Protein AF-A0A088E4C3-F1 (afdb_monomer_lite)

Secondary structure (DSSP, 8-state):
-HHHHHHHHHHHHHHHHHHHHHHHHHHHHHTTT-SSSPPPHHHHHHHHHHHHHHHHHHHHHHHHS-S-TTTS-TTHHHHHHHHHTT-

Organism: NCBI:txid43687

Sequence (87 aa):
MSERLERMDKAFKVFFIVAFILELVVAALVTGNTATKPLTAQQVAAVGIIPVIMLVVATVVYEQFPYSVLGKPKEEAKKERREEAKA

Foldseek 3Di:
DVVVLVVVVVVVVVVLVVLVVVLVVVLCVLCVPPPPDDDDPVSVVVSVVSVVVSVVVVVVVVVVDPPDVPPDDPVVVVVVVVVVVVD

pLDDT: mean 70.96, std 11.7, range [47.53, 87.94]

Structure (mmCIF, N/CA/C/O backbone):
data_AF-A0A088E4C3-F1
#
_entry.id   AF-A0A088E4C3-F1
#
loop_
_atom_site.group_PDB
_atom_site.id
_atom_site.type_symbol
_atom_site.label_atom_id
_atom_site.label_alt_id
_atom_site.label_comp_id
_atom_site.label_asym_id
_atom_site.label_entity_id
_atom_site.label_seq_id
_atom_site.pdbx_PDB_ins_code
_atom_site.Cartn_x
_atom_site.Cartn_y
_atom_site.Cartn_z
_atom_site.occupancy
_atom_site.B_iso_or_equiv
_atom_site.auth_seq_id
_atom_site.auth_comp_id
_atom_site.auth_asym_id
_atom_site.auth_atom_id
_atom_site.pdbx_PDB_model_num
ATOM 1 N N . MET A 1 1 ? -16.110 -0.192 25.662 1.00 49.69 1 MET A N 1
ATOM 2 C CA . MET A 1 1 ? -16.227 -0.629 24.248 1.00 49.69 1 MET A CA 1
ATOM 3 C C . MET A 1 1 ? -15.456 0.285 23.286 1.00 49.69 1 MET A C 1
ATOM 5 O O . MET A 1 1 ? -14.817 -0.228 22.380 1.00 49.69 1 MET A O 1
ATOM 9 N N . SER A 1 2 ? -15.439 1.606 23.503 1.00 59.91 2 SER A N 1
ATOM 10 C CA . SER A 1 2 ? -14.754 2.609 22.662 1.00 59.91 2 SER A CA 1
ATOM 11 C C . SER A 1 2 ? -13.227 2.462 22.561 1.00 59.91 2 SER A C 1
ATOM 13 O O . SER A 1 2 ? -12.692 2.541 21.462 1.00 59.91 2 SER A O 1
ATOM 15 N N . GLU A 1 3 ? -12.514 2.193 23.660 1.00 66.31 3 GLU A N 1
ATOM 16 C CA . GLU A 1 3 ? -11.038 2.103 23.628 1.00 66.31 3 GLU A CA 1
ATOM 17 C C . GLU A 1 3 ? -10.503 0.948 22.769 1.00 66.31 3 GLU A C 1
ATOM 19 O O . GLU A 1 3 ? -9.452 1.070 22.141 1.00 66.31 3 GLU A O 1
ATOM 24 N N . ARG A 1 4 ? -11.221 -0.181 22.724 1.00 67.44 4 ARG A N 1
ATOM 25 C CA . ARG A 1 4 ? -10.805 -1.368 21.960 1.00 67.44 4 ARG A CA 1
ATOM 26 C C . ARG A 1 4 ? -10.914 -1.120 20.452 1.00 67.44 4 ARG A C 1
ATOM 28 O O . ARG A 1 4 ? -10.001 -1.470 19.711 1.00 67.44 4 ARG A O 1
ATOM 35 N N . LEU A 1 5 ? -11.994 -0.453 20.038 1.00 65.00 5 LEU A N 1
ATOM 36 C CA . LEU A 1 5 ? -12.230 -0.007 18.662 1.00 65.00 5 LEU A CA 1
ATOM 37 C C . LEU A 1 5 ? -11.205 1.048 18.224 1.00 65.00 5 LEU A C 1
ATOM 39 O O . LEU A 1 5 ? -10.641 0.930 17.142 1.00 65.00 5 LEU A O 1
ATOM 43 N N . GLU A 1 6 ? -10.891 2.023 19.082 1.00 68.50 6 GLU A N 1
ATOM 44 C CA . GLU A 1 6 ? -9.861 3.029 18.783 1.00 68.50 6 GLU A CA 1
ATOM 45 C C . GLU A 1 6 ? -8.459 2.426 18.642 1.00 68.50 6 GLU A C 1
ATOM 47 O O . GLU A 1 6 ? -7.694 2.839 17.770 1.00 68.50 6 GLU A O 1
ATOM 52 N N . ARG A 1 7 ? -8.108 1.429 19.466 1.00 73.88 7 ARG A N 1
ATOM 53 C CA . ARG A 1 7 ? -6.834 0.707 19.320 1.00 73.88 7 ARG A CA 1
ATOM 54 C C . ARG A 1 7 ? -6.758 -0.066 18.010 1.00 73.88 7 ARG A C 1
ATOM 56 O O . ARG A 1 7 ? -5.705 -0.042 17.383 1.00 73.88 7 ARG A O 1
ATOM 63 N N . MET A 1 8 ? -7.842 -0.733 17.609 1.00 73.50 8 MET A N 1
ATOM 64 C CA . MET A 1 8 ? -7.909 -1.453 16.333 1.00 73.50 8 MET A CA 1
ATOM 65 C C . MET A 1 8 ? -7.781 -0.511 15.135 1.00 73.50 8 MET A C 1
ATOM 67 O O . MET A 1 8 ? -6.975 -0.785 14.255 1.00 73.50 8 MET A O 1
ATOM 71 N N . ASP A 1 9 ? -8.503 0.613 15.122 1.00 70.94 9 ASP A N 1
ATOM 72 C CA . ASP A 1 9 ? -8.409 1.620 14.052 1.00 70.94 9 ASP A CA 1
ATOM 73 C C . ASP A 1 9 ? -6.992 2.201 13.948 1.00 70.94 9 ASP A C 1
ATOM 75 O O . ASP A 1 9 ? -6.408 2.279 12.866 1.00 70.94 9 ASP A O 1
ATOM 79 N N . LYS A 1 10 ? -6.383 2.540 15.090 1.00 77.12 10 LYS A N 1
ATOM 80 C CA . LYS A 1 10 ? -5.011 3.052 15.121 1.00 77.12 10 LYS A CA 1
ATOM 81 C C . LYS A 1 10 ? -4.002 2.004 14.646 1.00 77.12 10 LYS A C 1
ATOM 83 O O . LYS A 1 10 ? -3.101 2.340 13.884 1.00 77.12 10 LYS A O 1
ATOM 88 N N . AL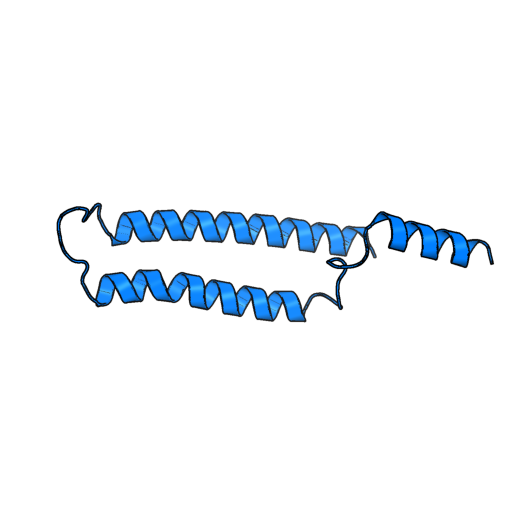A A 1 11 ? -4.152 0.750 15.071 1.00 77.69 11 ALA A N 1
ATOM 89 C CA . ALA A 1 11 ? -3.293 -0.349 14.639 1.00 77.69 11 ALA A CA 1
ATOM 90 C C . ALA A 1 11 ? -3.439 -0.630 13.138 1.00 77.69 11 ALA A C 1
ATOM 92 O O . ALA A 1 11 ? -2.429 -0.797 12.460 1.00 77.69 11 ALA A O 1
ATOM 93 N N . PHE A 1 12 ? -4.666 -0.604 12.610 1.00 78.25 12 PHE A N 1
ATOM 94 C CA . PHE A 1 12 ? -4.928 -0.749 11.182 1.00 78.25 12 PHE A CA 1
ATOM 95 C C . PHE A 1 12 ? -4.262 0.364 10.376 1.00 78.25 12 PHE A C 1
ATOM 97 O O . PHE A 1 12 ? -3.525 0.074 9.442 1.00 78.25 12 PHE A O 1
ATOM 104 N N . LYS A 1 13 ? -4.437 1.631 10.771 1.00 77.69 13 LYS A N 1
ATOM 105 C CA . LYS A 1 13 ? -3.792 2.769 10.096 1.00 77.69 13 LYS A CA 1
ATOM 106 C C . LYS A 1 13 ? -2.270 2.655 10.099 1.00 77.69 13 LYS A C 1
ATOM 108 O O . LYS A 1 13 ? -1.643 2.881 9.070 1.00 77.69 13 LYS A O 1
ATOM 113 N N . VAL A 1 14 ? -1.675 2.273 11.231 1.00 81.94 14 VAL A N 1
ATOM 114 C CA . VAL A 1 14 ? -0.224 2.049 11.326 1.00 81.94 14 VAL A CA 1
ATOM 115 C C . VAL A 1 14 ? 0.210 0.911 10.404 1.00 81.94 14 VAL A C 1
ATOM 117 O O . VAL A 1 14 ? 1.155 1.082 9.641 1.00 81.94 14 VAL A O 1
ATOM 120 N N . PHE A 1 15 ? -0.495 -0.221 10.426 1.00 80.50 15 PHE A N 1
ATOM 121 C CA . PHE A 1 15 ? -0.205 -1.357 9.554 1.00 80.50 15 PHE A CA 1
ATOM 122 C C . PHE A 1 15 ? -0.314 -0.980 8.074 1.00 80.50 15 PHE A C 1
ATOM 124 O O . PHE A 1 15 ? 0.563 -1.321 7.288 1.00 80.50 15 PHE A O 1
ATOM 131 N N . PHE A 1 16 ? -1.343 -0.219 7.708 1.00 80.88 16 PHE A N 1
ATOM 132 C CA . PHE A 1 16 ? -1.581 0.234 6.343 1.00 80.88 16 PHE A CA 1
ATOM 133 C C . PHE A 1 16 ? -0.458 1.146 5.839 1.00 80.88 16 PHE A C 1
ATOM 135 O O . PHE A 1 16 ? 0.038 0.963 4.732 1.00 80.88 16 PHE A O 1
ATOM 142 N N . ILE A 1 17 ? 0.000 2.085 6.673 1.00 83.62 17 ILE A N 1
ATOM 143 C CA . ILE A 1 17 ? 1.137 2.959 6.349 1.00 83.62 17 ILE A 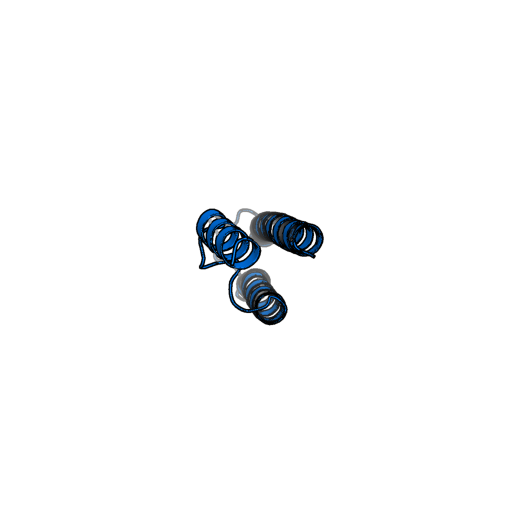CA 1
ATOM 144 C C . ILE A 1 17 ? 2.423 2.140 6.187 1.00 83.62 17 ILE A C 1
ATOM 146 O O . ILE A 1 17 ? 3.179 2.364 5.246 1.00 83.62 17 ILE A O 1
ATOM 150 N N . VAL A 1 18 ? 2.677 1.176 7.077 1.00 84.56 18 VAL A N 1
ATOM 151 C CA . VAL A 1 18 ? 3.861 0.307 6.987 1.00 84.56 18 VAL A CA 1
ATOM 152 C C . VAL A 1 18 ? 3.820 -0.553 5.721 1.00 84.56 18 VAL A C 1
ATOM 154 O O . VAL A 1 18 ? 4.830 -0.653 5.027 1.00 84.56 18 VAL A O 1
ATOM 157 N N . ALA A 1 19 ? 2.661 -1.126 5.389 1.00 81.38 19 ALA A N 1
ATOM 158 C CA . ALA A 1 19 ? 2.457 -1.900 4.168 1.00 81.38 19 ALA A CA 1
ATOM 159 C C . ALA A 1 19 ? 2.690 -1.047 2.911 1.00 81.38 19 ALA A C 1
ATOM 161 O O . ALA A 1 19 ? 3.402 -1.479 2.009 1.00 81.38 19 ALA A O 1
ATOM 162 N N . PHE A 1 20 ? 2.188 0.190 2.900 1.00 83.25 20 PHE A N 1
ATOM 163 C CA . PHE A 1 20 ? 2.409 1.136 1.808 1.00 83.25 20 PHE A CA 1
ATOM 164 C C . PHE A 1 20 ? 3.893 1.495 1.628 1.00 83.25 20 PHE A C 1
ATOM 166 O O . PHE A 1 20 ? 4.409 1.527 0.515 1.00 83.25 20 PHE A O 1
ATOM 173 N N . ILE A 1 21 ? 4.625 1.734 2.720 1.00 87.94 21 ILE A N 1
ATOM 174 C CA . ILE A 1 21 ? 6.068 2.011 2.641 1.00 87.94 21 ILE A CA 1
ATOM 175 C C . ILE A 1 21 ? 6.826 0.784 2.115 1.00 87.94 21 ILE A C 1
ATOM 177 O O . ILE A 1 21 ? 7.714 0.926 1.274 1.00 87.94 21 ILE A O 1
ATOM 181 N N . LEU A 1 22 ? 6.472 -0.419 2.576 1.00 84.50 22 LEU A N 1
ATOM 182 C CA . LEU A 1 22 ? 7.057 -1.665 2.078 1.00 84.50 22 LEU A CA 1
ATOM 183 C C . LEU A 1 22 ? 6.796 -1.862 0.582 1.00 84.50 22 LEU A C 1
ATOM 185 O O . LEU A 1 22 ? 7.705 -2.283 -0.129 1.00 84.50 22 LEU A O 1
ATOM 189 N N . GLU A 1 23 ? 5.607 -1.516 0.092 1.00 83.12 23 GLU A N 1
ATOM 190 C CA . GLU A 1 23 ? 5.285 -1.536 -1.337 1.00 83.12 23 GLU A CA 1
ATOM 191 C C . GLU A 1 23 ? 6.240 -0.646 -2.143 1.00 83.12 23 GLU A C 1
ATOM 193 O O . GLU A 1 23 ? 6.810 -1.106 -3.132 1.00 83.12 23 GLU A O 1
ATOM 198 N N . LEU A 1 24 ? 6.495 0.586 -1.690 1.00 84.12 24 LEU A N 1
ATOM 199 C CA . LEU A 1 24 ? 7.439 1.492 -2.354 1.00 84.12 24 LEU A CA 1
ATOM 200 C C . LEU A 1 24 ? 8.867 0.928 -2.383 1.00 84.12 24 LEU A C 1
ATOM 202 O O . LEU A 1 24 ? 9.563 1.057 -3.391 1.00 84.12 24 LEU A O 1
ATOM 206 N N . VAL A 1 25 ? 9.301 0.278 -1.299 1.00 85.62 25 VAL A N 1
ATOM 207 C CA . VAL A 1 25 ? 10.618 -0.373 -1.230 1.00 85.62 25 VAL A CA 1
ATOM 208 C C . VAL A 1 25 ? 10.692 -1.552 -2.201 1.00 85.62 25 VAL A C 1
ATOM 210 O O . VAL A 1 25 ? 11.652 -1.656 -2.962 1.00 85.62 25 VAL A O 1
ATOM 213 N N . VAL A 1 26 ? 9.678 -2.420 -2.220 1.00 81.75 26 VAL A N 1
ATOM 214 C CA . VAL A 1 26 ? 9.612 -3.563 -3.142 1.00 81.75 26 VAL A CA 1
ATOM 215 C C . VAL A 1 26 ? 9.585 -3.081 -4.589 1.00 81.75 26 VAL A C 1
ATOM 217 O O . VAL A 1 26 ? 10.330 -3.607 -5.411 1.00 81.75 26 VAL A O 1
ATOM 220 N N . ALA A 1 27 ? 8.810 -2.042 -4.899 1.00 78.12 27 ALA A N 1
ATOM 221 C CA . ALA A 1 27 ? 8.798 -1.424 -6.216 1.00 78.12 27 ALA A CA 1
ATOM 222 C C . ALA A 1 27 ? 10.193 -0.912 -6.604 1.00 78.12 27 ALA A C 1
ATOM 224 O O . ALA A 1 27 ? 10.703 -1.268 -7.665 1.00 78.12 27 ALA A O 1
ATOM 225 N N . ALA A 1 28 ? 10.865 -0.151 -5.737 1.00 79.69 28 ALA A N 1
ATOM 226 C CA . ALA A 1 28 ? 12.219 0.344 -5.991 1.00 79.69 28 ALA A CA 1
ATOM 227 C C . ALA A 1 28 ? 13.243 -0.788 -6.223 1.00 79.69 28 ALA A C 1
ATOM 229 O O . ALA A 1 28 ? 14.094 -0.682 -7.106 1.00 79.69 28 ALA A O 1
ATOM 230 N N . LEU A 1 29 ? 13.136 -1.895 -5.479 1.00 81.25 29 LEU A N 1
ATOM 231 C CA . LEU A 1 29 ? 13.996 -3.071 -5.646 1.00 81.25 29 LEU A CA 1
ATOM 232 C C . LEU A 1 29 ? 13.703 -3.833 -6.946 1.00 81.25 29 LEU A C 1
ATOM 234 O O . LEU A 1 29 ? 14.630 -4.159 -7.684 1.00 81.25 29 LEU A O 1
ATOM 238 N N . VAL A 1 30 ? 12.429 -4.094 -7.254 1.00 78.19 30 VAL A N 1
ATOM 239 C CA . VAL A 1 30 ? 12.000 -4.840 -8.453 1.00 78.19 30 VAL A CA 1
ATOM 240 C C . VAL A 1 30 ? 12.291 -4.054 -9.729 1.00 78.19 30 VAL A C 1
ATOM 242 O O . VAL A 1 30 ? 12.663 -4.633 -10.751 1.00 78.19 30 VAL A O 1
ATOM 245 N N . THR A 1 31 ? 12.153 -2.730 -9.669 1.00 74.00 31 THR A N 1
ATOM 246 C CA . THR A 1 31 ? 12.512 -1.831 -10.769 1.00 74.00 31 THR A CA 1
ATOM 247 C C . THR A 1 31 ? 14.024 -1.632 -10.890 1.00 74.00 31 THR A C 1
ATOM 249 O O . THR A 1 31 ? 14.476 -1.139 -11.913 1.00 74.00 31 THR A O 1
ATOM 252 N N . GLY A 1 32 ? 14.836 -2.039 -9.906 1.00 68.94 32 GLY A N 1
ATOM 253 C CA . GLY A 1 32 ? 16.298 -2.112 -10.026 1.00 68.94 32 GLY A CA 1
ATOM 254 C C . GLY A 1 32 ? 16.977 -0.816 -10.482 1.00 68.94 32 GLY A C 1
ATOM 255 O O . GLY A 1 32 ? 18.022 -0.878 -11.128 1.00 68.94 32 GLY A O 1
ATOM 256 N N . ASN A 1 33 ? 16.379 0.347 -10.201 1.00 63.44 33 ASN A N 1
ATOM 257 C CA . ASN A 1 33 ? 16.829 1.645 -10.711 1.00 63.44 33 ASN A CA 1
ATOM 258 C C . ASN A 1 33 ? 16.882 1.725 -12.258 1.00 63.44 33 ASN A C 1
ATOM 260 O O . ASN A 1 33 ? 17.762 2.370 -12.832 1.00 63.44 33 ASN A O 1
ATOM 264 N N . THR A 1 34 ? 15.948 1.075 -12.966 1.00 61.03 34 THR A N 1
ATOM 265 C CA . THR A 1 34 ? 15.778 1.202 -14.423 1.00 61.03 34 THR A CA 1
ATOM 266 C C . THR A 1 34 ? 15.176 2.560 -14.791 1.00 61.03 34 THR A C 1
ATOM 268 O O . THR A 1 34 ? 14.088 2.646 -15.349 1.00 61.03 34 THR A O 1
ATOM 271 N N . ALA A 1 35 ? 15.887 3.648 -14.503 1.00 61.06 35 ALA A N 1
ATOM 272 C CA . ALA A 1 35 ? 15.541 4.977 -15.007 1.00 61.06 35 ALA A CA 1
ATOM 273 C C . ALA A 1 35 ? 15.762 5.092 -16.532 1.00 61.06 35 ALA A C 1
ATOM 275 O O . ALA A 1 35 ? 15.243 5.999 -17.172 1.00 61.06 35 ALA A O 1
ATOM 276 N N . THR A 1 36 ? 16.537 4.172 -17.121 1.00 59.44 36 THR A N 1
ATOM 277 C CA . THR A 1 36 ? 16.994 4.230 -18.521 1.00 59.44 36 THR A CA 1
ATOM 278 C C . THR A 1 36 ? 16.644 2.994 -19.355 1.00 59.44 36 THR A C 1
ATOM 280 O O . THR A 1 36 ? 17.012 2.927 -20.526 1.00 59.44 36 THR A O 1
ATOM 283 N N . LYS A 1 37 ? 15.933 2.009 -18.788 1.00 68.44 37 LYS A N 1
ATOM 284 C CA . LYS A 1 37 ? 15.492 0.799 -19.501 1.00 68.44 37 LYS A CA 1
ATOM 285 C C . LYS A 1 37 ? 13.992 0.585 -19.304 1.00 68.44 37 LYS A C 1
ATOM 287 O O . LYS A 1 37 ? 13.518 0.751 -18.182 1.00 68.44 37 LYS A O 1
ATOM 292 N N . PRO A 1 38 ? 13.24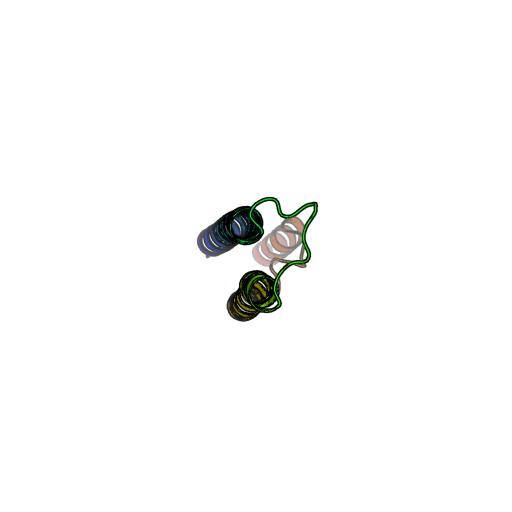7 0.207 -20.356 1.00 72.00 38 PRO A N 1
ATOM 293 C CA . PRO A 1 38 ? 11.837 -0.119 -20.211 1.00 72.00 38 PRO A CA 1
ATOM 294 C C . PRO A 1 38 ? 11.681 -1.312 -19.265 1.00 72.00 38 PRO A C 1
ATOM 296 O O . PRO A 1 38 ? 12.405 -2.304 -19.381 1.00 72.00 38 PRO A O 1
ATOM 299 N N . LEU A 1 39 ? 10.745 -1.203 -18.322 1.00 75.38 39 LEU A N 1
ATOM 300 C CA . LEU A 1 39 ? 10.408 -2.313 -17.441 1.00 75.38 39 LEU A CA 1
ATOM 301 C C . LEU A 1 39 ? 9.799 -3.457 -18.249 1.00 75.38 39 LEU A C 1
ATOM 303 O O . LEU A 1 39 ? 9.021 -3.246 -19.180 1.00 75.38 39 LEU A O 1
ATOM 307 N N . THR A 1 40 ? 10.113 -4.685 -17.851 1.00 82.12 40 THR A N 1
ATOM 308 C CA . THR A 1 40 ? 9.445 -5.867 -18.399 1.00 82.12 40 THR A CA 1
ATOM 309 C C . THR A 1 40 ? 7.991 -5.922 -17.923 1.00 82.12 40 THR A C 1
ATOM 311 O O . THR A 1 40 ? 7.676 -5.517 -16.802 1.00 82.12 40 THR A O 1
ATOM 314 N N . ALA A 1 41 ? 7.093 -6.482 -18.741 1.00 79.19 41 ALA A N 1
ATOM 315 C CA . ALA A 1 41 ? 5.690 -6.688 -18.358 1.00 79.19 41 ALA A CA 1
ATOM 316 C C . ALA A 1 41 ? 5.555 -7.462 -17.031 1.00 79.19 41 ALA A C 1
ATOM 318 O O . ALA A 1 41 ? 4.653 -7.205 -16.237 1.00 79.19 41 ALA A O 1
ATOM 319 N N . GLN A 1 42 ? 6.502 -8.363 -16.764 1.00 80.50 42 GLN A N 1
ATOM 320 C CA . GLN A 1 42 ? 6.565 -9.157 -15.543 1.00 80.50 42 GLN A CA 1
ATOM 321 C C . GLN A 1 42 ? 6.910 -8.309 -14.305 1.00 80.50 42 GLN A C 1
ATOM 323 O O . GLN A 1 42 ? 6.300 -8.500 -13.257 1.00 80.50 42 GLN A O 1
ATOM 328 N N . GLN A 1 43 ? 7.813 -7.325 -14.426 1.00 78.88 43 GLN A N 1
ATOM 329 C CA . GLN A 1 43 ? 8.103 -6.364 -13.350 1.00 78.88 43 GLN A CA 1
ATOM 330 C C . GLN A 1 43 ? 6.909 -5.447 -13.071 1.00 78.88 43 GLN A C 1
ATOM 332 O O . GLN A 1 43 ? 6.583 -5.202 -11.913 1.00 78.88 43 GLN A O 1
ATOM 337 N N . VAL A 1 44 ? 6.224 -4.976 -14.119 1.00 81.06 44 VAL A N 1
ATOM 338 C CA . VAL A 1 44 ? 5.030 -4.129 -13.968 1.00 81.06 44 VAL A CA 1
ATOM 339 C C . VAL A 1 44 ? 3.902 -4.896 -13.277 1.00 81.06 44 VAL A C 1
ATOM 341 O O . VAL A 1 44 ? 3.294 -4.374 -12.348 1.00 81.06 44 VAL A O 1
ATOM 344 N N . ALA A 1 45 ? 3.655 -6.148 -13.668 1.00 82.12 45 ALA A N 1
ATOM 345 C CA . ALA A 1 45 ? 2.650 -6.994 -13.026 1.00 82.12 45 ALA A CA 1
ATOM 346 C C . ALA A 1 45 ? 2.996 -7.306 -11.559 1.00 82.12 45 ALA A C 1
ATOM 348 O O . ALA A 1 45 ? 2.115 -7.274 -10.701 1.00 82.12 45 ALA A O 1
ATOM 349 N N . ALA A 1 46 ? 4.274 -7.563 -11.260 1.00 80.69 46 ALA A N 1
ATOM 350 C CA . ALA A 1 46 ? 4.736 -7.850 -9.904 1.00 80.69 46 ALA A CA 1
ATOM 351 C C . ALA A 1 46 ? 4.550 -6.662 -8.947 1.00 80.69 46 ALA A C 1
ATOM 353 O O . ALA A 1 46 ? 4.199 -6.867 -7.790 1.00 80.69 46 ALA A O 1
ATOM 354 N N . VAL A 1 47 ? 4.745 -5.428 -9.420 1.00 79.25 47 VAL A N 1
ATOM 355 C CA . VAL A 1 47 ? 4.487 -4.224 -8.613 1.00 79.25 47 VAL A CA 1
ATOM 356 C C . VAL A 1 47 ? 2.991 -3.894 -8.582 1.00 79.25 47 VAL A C 1
ATOM 358 O O . VAL A 1 47 ? 2.452 -3.584 -7.528 1.00 79.25 47 VAL A O 1
ATOM 361 N N . GLY A 1 48 ? 2.293 -4.023 -9.714 1.00 79.69 48 GLY A N 1
ATOM 362 C CA . GLY A 1 48 ? 0.882 -3.653 -9.856 1.00 79.69 48 GLY A CA 1
ATOM 363 C C . GLY A 1 48 ? -0.111 -4.547 -9.106 1.00 79.69 48 GLY A C 1
ATOM 364 O O . GLY A 1 48 ? -1.229 -4.112 -8.843 1.00 79.69 48 GLY A O 1
ATOM 365 N N . ILE A 1 49 ? 0.270 -5.768 -8.718 1.00 83.94 49 ILE A N 1
ATOM 366 C CA . ILE A 1 49 ? -0.605 -6.648 -7.925 1.00 83.94 49 ILE A CA 1
ATOM 367 C C . ILE A 1 49 ? -0.677 -6.248 -6.444 1.00 83.94 49 ILE A C 1
ATOM 369 O O . ILE A 1 49 ? -1.683 -6.501 -5.782 1.00 83.94 49 ILE A O 1
ATOM 373 N N . ILE A 1 50 ? 0.361 -5.589 -5.928 1.00 80.06 50 ILE A N 1
ATOM 374 C CA . ILE A 1 50 ? 0.454 -5.155 -4.530 1.00 80.06 50 ILE A CA 1
ATOM 375 C C . ILE A 1 50 ? -0.662 -4.159 -4.154 1.00 80.06 50 ILE A C 1
ATOM 377 O O . ILE A 1 50 ? -1.380 -4.439 -3.188 1.00 80.06 50 ILE A O 1
ATOM 381 N N . PRO A 1 51 ? -0.914 -3.074 -4.917 1.00 81.19 51 PRO A N 1
ATOM 382 C CA . PRO A 1 51 ? -1.977 -2.130 -4.578 1.00 81.19 51 PRO A CA 1
ATOM 383 C C . PRO A 1 51 ? -3.370 -2.754 -4.720 1.00 81.19 51 PRO A C 1
ATOM 385 O O . PRO A 1 51 ? -4.273 -2.418 -3.955 1.00 81.19 51 PRO A O 1
ATOM 388 N N . VAL A 1 52 ? -3.551 -3.709 -5.643 1.00 86.69 52 VAL A N 1
ATOM 389 C CA . VAL A 1 52 ? -4.808 -4.467 -5.783 1.00 86.69 52 VAL A CA 1
ATOM 390 C C . VAL A 1 52 ? -5.086 -5.275 -4.515 1.00 86.69 52 VAL A C 1
ATOM 392 O O . VAL A 1 52 ? -6.196 -5.228 -3.989 1.00 86.69 52 VAL A O 1
ATOM 395 N N . ILE A 1 53 ? -4.077 -5.967 -3.977 1.00 82.50 53 ILE A N 1
ATOM 396 C CA . ILE A 1 53 ? -4.200 -6.709 -2.716 1.00 82.50 53 ILE A CA 1
ATOM 397 C C . ILE A 1 53 ? -4.474 -5.752 -1.549 1.00 82.50 53 ILE A C 1
ATOM 399 O O . ILE A 1 53 ? -5.355 -6.030 -0.736 1.00 82.50 53 ILE A O 1
ATOM 403 N N . MET A 1 54 ? -3.781 -4.609 -1.474 1.00 80.62 54 MET A N 1
ATOM 404 C CA . MET A 1 54 ? -4.041 -3.599 -0.438 1.00 80.62 54 MET A CA 1
ATOM 405 C C . MET A 1 54 ? -5.476 -3.073 -0.485 1.00 80.62 54 MET A C 1
ATOM 407 O O . MET A 1 54 ? -6.091 -2.919 0.568 1.00 80.62 54 MET A O 1
ATOM 411 N N . LEU A 1 55 ? -6.026 -2.839 -1.679 1.00 85.00 55 LEU A N 1
ATOM 412 C CA . LEU A 1 55 ? -7.416 -2.424 -1.867 1.00 85.00 55 LEU A CA 1
ATOM 413 C C . LEU A 1 55 ? -8.394 -3.485 -1.369 1.00 85.00 55 LEU A C 1
ATOM 415 O O . LEU A 1 55 ? -9.284 -3.163 -0.590 1.00 85.00 55 LEU A O 1
ATOM 419 N N . VAL A 1 56 ? -8.196 -4.747 -1.753 1.00 85.44 56 VAL A N 1
ATOM 420 C CA . VAL A 1 56 ? -9.046 -5.855 -1.293 1.00 85.44 56 VAL A CA 1
ATOM 421 C C . VAL A 1 56 ? -9.019 -5.961 0.232 1.00 85.44 56 VAL A C 1
ATOM 423 O O . VAL A 1 56 ? -10.070 -6.046 0.864 1.00 85.44 56 VAL A O 1
ATOM 426 N N . VAL A 1 57 ? -7.833 -5.900 0.843 1.00 80.81 57 VAL A N 1
ATOM 427 C CA . VAL A 1 57 ? -7.692 -5.930 2.306 1.00 80.81 57 VAL A CA 1
ATOM 428 C C . VAL A 1 57 ? -8.363 -4.715 2.942 1.00 80.81 57 VAL A C 1
ATOM 430 O O . VAL A 1 57 ? -9.068 -4.870 3.935 1.00 80.81 57 VAL A O 1
ATOM 433 N N . ALA A 1 58 ? -8.196 -3.518 2.375 1.00 77.50 58 ALA A N 1
ATOM 434 C CA . ALA A 1 58 ? -8.851 -2.313 2.867 1.00 77.50 58 ALA A CA 1
ATOM 435 C C . ALA A 1 58 ? -10.375 -2.450 2.837 1.00 77.50 58 ALA A C 1
ATOM 437 O O . ALA A 1 58 ? -11.018 -2.130 3.830 1.00 77.50 58 ALA A O 1
ATOM 438 N N . THR A 1 59 ? -10.943 -2.964 1.744 1.00 81.56 59 THR A N 1
ATOM 439 C CA . THR A 1 59 ? -12.384 -3.202 1.610 1.00 81.56 59 THR A CA 1
ATOM 440 C C . THR A 1 59 ? -12.877 -4.205 2.649 1.00 81.56 59 THR A C 1
ATOM 442 O O . THR A 1 59 ? -13.791 -3.892 3.406 1.00 81.56 59 THR A O 1
ATOM 445 N N . VAL A 1 60 ? -12.224 -5.364 2.767 1.00 81.19 60 VAL A N 1
ATOM 446 C CA . VAL A 1 60 ? -12.596 -6.415 3.734 1.00 81.19 60 VAL A CA 1
ATOM 447 C C . VAL A 1 60 ? -12.486 -5.929 5.180 1.00 81.19 60 VAL A C 1
ATOM 449 O O . VAL A 1 60 ? -13.283 -6.302 6.040 1.00 81.19 60 VAL A O 1
ATOM 452 N N . VAL A 1 61 ? -11.483 -5.106 5.480 1.00 71.56 61 VAL A N 1
ATOM 453 C CA . VAL A 1 61 ? -11.316 -4.528 6.813 1.00 71.56 61 VAL A CA 1
ATOM 454 C C . VAL A 1 61 ? -12.350 -3.431 7.064 1.00 71.56 61 VAL A C 1
ATOM 456 O O . VAL A 1 61 ? -12.917 -3.378 8.152 1.00 71.56 61 VAL A O 1
ATOM 459 N N . TYR A 1 62 ? -12.639 -2.586 6.074 1.00 66.81 62 TYR A N 1
ATOM 460 C CA . TYR A 1 62 ? -13.650 -1.537 6.183 1.00 66.81 62 TYR A CA 1
ATOM 461 C C . TYR A 1 62 ? -15.046 -2.116 6.431 1.00 66.81 62 TYR A C 1
ATOM 463 O O . TYR A 1 62 ? -15.765 -1.600 7.276 1.00 66.81 62 TYR A O 1
ATOM 471 N N . GLU A 1 63 ? -15.399 -3.227 5.781 1.00 67.81 63 GLU A N 1
ATOM 472 C CA . GLU A 1 63 ? -16.656 -3.950 6.031 1.00 67.81 63 GLU A CA 1
ATOM 473 C C . GLU A 1 63 ? -16.746 -4.538 7.450 1.00 67.81 63 GLU A C 1
ATOM 475 O O . GLU A 1 63 ? -17.838 -4.664 8.002 1.00 67.81 63 GLU A O 1
ATOM 480 N N . GLN A 1 64 ? -15.609 -4.863 8.078 1.00 65.25 64 GLN A N 1
ATOM 481 C CA . GLN A 1 64 ? -15.559 -5.311 9.476 1.00 65.25 64 GLN A CA 1
ATOM 482 C C . GLN A 1 64 ? -15.647 -4.158 10.487 1.00 65.25 64 GLN A C 1
ATOM 484 O O . GLN A 1 64 ? -15.879 -4.402 11.675 1.00 65.25 64 GLN A O 1
ATOM 489 N N . PHE A 1 65 ? -15.485 -2.904 10.051 1.00 58.56 65 PHE A N 1
ATOM 490 C CA . PHE A 1 65 ? -15.735 -1.742 10.892 1.00 58.56 65 PHE A CA 1
AT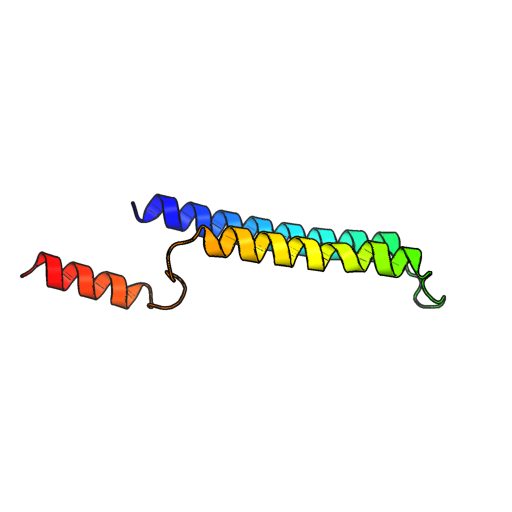OM 491 C C . PHE A 1 65 ? -17.211 -1.323 10.766 1.00 58.56 65 PHE A C 1
ATOM 493 O O . PHE A 1 65 ? -17.673 -1.016 9.668 1.00 58.56 65 PHE A O 1
ATOM 500 N N . PRO A 1 66 ? -17.985 -1.270 11.869 1.00 52.62 66 PRO A N 1
ATOM 501 C CA . PRO A 1 66 ? -19.363 -0.788 11.816 1.00 52.62 66 PRO A CA 1
ATOM 502 C C . PRO A 1 66 ? -19.389 0.637 11.254 1.00 52.62 66 PRO A C 1
ATOM 504 O O . PRO A 1 66 ? -18.499 1.424 11.584 1.00 52.62 66 PRO A O 1
ATOM 507 N N . TYR A 1 67 ? -20.404 0.940 10.429 1.00 48.38 67 TYR A N 1
ATOM 508 C CA . TYR A 1 67 ? -20.635 2.228 9.764 1.00 48.38 67 TYR A CA 1
ATOM 509 C C . TYR A 1 67 ? -20.071 3.406 10.569 1.00 48.38 67 TYR A C 1
ATOM 511 O O . TYR A 1 67 ? -20.682 3.927 11.496 1.00 48.38 67 TYR A O 1
ATOM 519 N N . SER A 1 68 ? -18.878 3.825 10.159 1.00 48.72 68 SER A N 1
ATOM 520 C CA . SER A 1 68 ? -18.369 5.168 10.336 1.00 48.72 68 SER A CA 1
ATOM 521 C C . SER A 1 68 ? -18.333 5.724 11.776 1.00 48.72 68 SER A C 1
ATOM 523 O O . SER A 1 68 ? -19.068 6.636 12.147 1.00 48.72 68 SER A O 1
ATOM 525 N N . VAL A 1 69 ? -17.287 5.344 12.518 1.00 50.81 69 VAL A N 1
ATOM 526 C CA . VAL A 1 69 ? -16.535 6.330 13.338 1.00 50.81 69 VAL A CA 1
ATOM 527 C C . VAL A 1 69 ? -15.778 7.330 12.425 1.00 50.81 69 VAL A C 1
ATOM 529 O O . VAL A 1 69 ? -15.189 8.301 12.884 1.00 50.81 69 VAL A O 1
ATOM 532 N N . LEU A 1 70 ? -15.812 7.102 11.109 1.00 53.31 70 LEU A N 1
ATOM 533 C CA . LEU A 1 70 ? -15.181 7.866 10.033 1.00 53.31 70 LEU A CA 1
ATOM 534 C C . LEU A 1 70 ? -16.027 9.041 9.495 1.00 53.31 70 LEU A C 1
ATOM 536 O O . LEU A 1 70 ? -15.658 9.623 8.480 1.00 53.31 70 LEU A O 1
ATOM 540 N N . GLY A 1 71 ? -17.138 9.404 10.149 1.00 47.53 71 GLY A N 1
ATOM 541 C CA . GLY A 1 71 ? -18.082 10.396 9.612 1.00 47.53 71 GLY A CA 1
ATOM 542 C C . GLY A 1 71 ? -18.764 11.290 10.643 1.00 47.53 71 GLY A C 1
ATOM 543 O O . GLY A 1 71 ? -19.059 12.435 10.321 1.00 47.53 71 GLY A O 1
ATOM 544 N N . LYS A 1 72 ? -18.961 10.837 11.888 1.00 50.47 72 LYS A N 1
ATOM 545 C CA . LYS A 1 72 ? -19.327 11.750 12.979 1.00 50.47 72 LYS A CA 1
ATOM 546 C C . LYS A 1 72 ? -18.053 12.238 13.670 1.00 50.47 72 LYS A C 1
ATOM 548 O O . LYS A 1 72 ? -17.299 11.402 14.182 1.00 50.47 72 LYS A O 1
ATOM 553 N N . PRO A 1 73 ? -17.794 13.559 13.719 1.00 49.84 73 PRO A N 1
ATOM 554 C CA . PRO A 1 73 ? -16.726 14.117 14.529 1.00 49.84 73 PRO A CA 1
ATOM 555 C C . PRO A 1 73 ? -16.808 13.540 15.941 1.00 49.84 73 PRO A C 1
ATOM 557 O O . PRO A 1 73 ? -17.877 13.486 16.552 1.00 49.84 73 PRO A O 1
ATOM 560 N N . LYS A 1 74 ? -15.665 13.102 16.472 1.00 57.50 74 LYS A N 1
ATOM 561 C CA . LYS A 1 74 ? -15.549 12.458 17.790 1.00 57.50 74 LYS A CA 1
ATOM 562 C C . LYS A 1 74 ? -16.205 13.274 18.918 1.00 57.50 74 LYS A C 1
ATOM 564 O O . LYS A 1 74 ? -16.594 12.706 19.935 1.00 57.50 74 LYS A O 1
ATOM 569 N N . GLU A 1 75 ? -16.325 14.590 18.738 1.00 57.41 75 GLU A N 1
ATOM 570 C CA . GLU A 1 75 ? -17.003 15.504 19.660 1.00 57.41 75 GLU A CA 1
ATOM 571 C C . GLU A 1 75 ? -18.533 15.423 19.614 1.00 57.41 75 GLU A C 1
ATOM 573 O O . GLU A 1 75 ? -19.163 15.475 20.669 1.00 57.41 75 GLU A O 1
ATOM 578 N N . GLU A 1 76 ? -19.142 15.235 18.444 1.00 59.12 76 GLU A N 1
ATOM 579 C CA . GLU A 1 76 ? -20.602 15.148 18.299 1.00 59.12 76 GLU A CA 1
ATOM 580 C C . GLU A 1 76 ? -21.132 13.845 18.904 1.00 59.12 76 GLU A C 1
ATOM 582 O O . GLU A 1 76 ? -22.045 13.864 19.726 1.00 59.12 76 GLU A O 1
ATOM 587 N N . ALA A 1 77 ? -20.441 12.729 18.652 1.00 58.44 77 ALA A N 1
ATOM 588 C CA . ALA A 1 77 ? -20.743 11.434 19.271 1.00 58.44 77 ALA A CA 1
ATOM 589 C C . ALA A 1 77 ? -20.495 11.401 20.797 1.00 58.44 77 ALA A C 1
ATOM 591 O O . ALA A 1 77 ? -20.919 10.472 21.497 1.00 58.44 77 ALA A O 1
ATOM 592 N N . LYS A 1 78 ? -19.749 12.381 21.326 1.00 58.78 78 LYS A N 1
ATOM 593 C CA . LYS A 1 78 ? -19.501 12.554 22.764 1.00 58.78 78 LYS A CA 1
ATOM 594 C C . LYS A 1 78 ? -20.510 13.515 23.400 1.00 58.78 78 LYS A C 1
ATOM 596 O O . LYS A 1 78 ? -20.787 13.358 24.586 1.00 58.78 78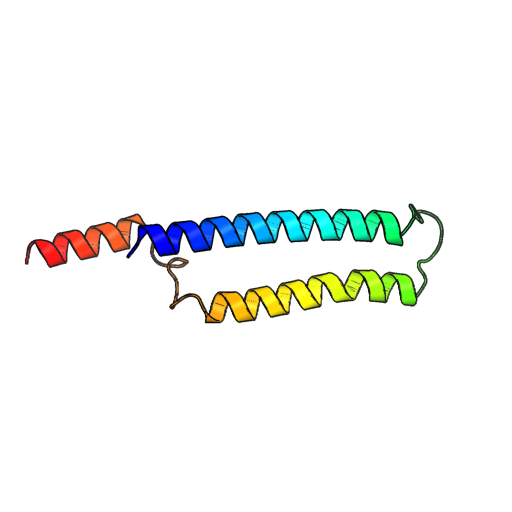 LYS A O 1
ATOM 601 N N . LYS A 1 79 ? -21.064 14.463 22.635 1.00 59.94 79 LYS A N 1
ATOM 602 C CA . LYS A 1 79 ? -22.176 15.332 23.048 1.00 59.94 79 LYS A CA 1
ATOM 603 C C . LYS A 1 79 ? -23.501 14.574 23.102 1.00 59.94 79 LYS A C 1
ATOM 605 O O . LYS A 1 79 ? -24.104 14.588 24.167 1.00 59.94 79 LYS A O 1
ATOM 610 N N . GLU A 1 80 ? -23.874 13.835 22.050 1.00 59.94 80 GLU A N 1
ATOM 611 C CA . GLU A 1 80 ? -25.123 13.040 22.011 1.00 59.94 80 GLU A CA 1
ATOM 612 C C . GLU A 1 80 ? -25.220 12.097 23.222 1.00 59.94 80 GLU A C 1
ATOM 614 O O . GLU A 1 80 ? -26.162 12.175 24.003 1.00 59.94 80 GLU A O 1
ATOM 619 N N . ARG A 1 81 ? -24.169 11.311 23.501 1.00 62.34 81 ARG A N 1
ATOM 620 C CA . ARG A 1 81 ? -24.140 10.420 24.678 1.00 62.34 81 ARG A CA 1
ATOM 621 C C . ARG A 1 81 ? -24.231 11.132 26.027 1.00 62.34 81 ARG A C 1
ATOM 623 O O . ARG A 1 81 ? -24.596 10.514 27.021 1.00 62.34 81 ARG A O 1
ATOM 630 N N . ARG A 1 82 ? -23.823 12.400 26.101 1.00 61.28 82 ARG A N 1
ATOM 631 C CA . ARG A 1 82 ? -23.850 13.186 27.342 1.00 61.28 82 ARG A CA 1
ATOM 632 C C . ARG A 1 82 ? -25.198 13.873 27.548 1.00 61.28 82 ARG A C 1
ATO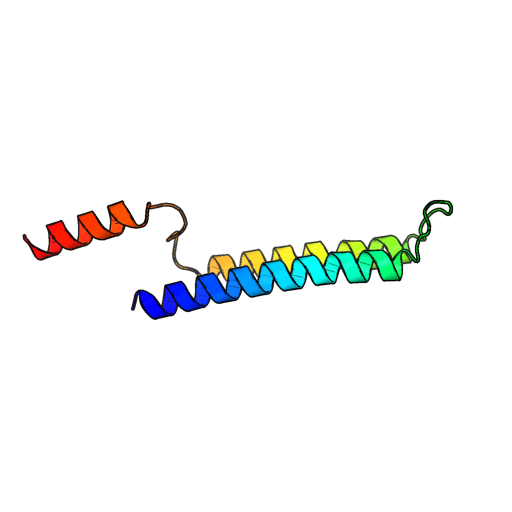M 634 O O . ARG A 1 82 ? -25.507 14.210 28.686 1.00 61.28 82 ARG A O 1
ATOM 641 N N . GLU A 1 83 ? -25.954 14.086 26.478 1.00 58.38 83 GLU A N 1
ATOM 642 C CA . GLU A 1 83 ? -27.342 14.547 26.517 1.00 58.38 83 GLU A CA 1
ATOM 643 C C . GLU A 1 83 ? -28.296 13.380 26.789 1.00 58.38 83 GLU A C 1
ATOM 645 O O . GLU A 1 83 ? -29.123 13.492 27.685 1.00 58.38 83 GLU A O 1
ATOM 650 N N . GLU A 1 84 ? -28.095 12.223 26.152 1.00 60.72 84 GLU A N 1
ATOM 651 C CA . GLU A 1 84 ? -28.851 10.991 26.436 1.00 60.72 84 GLU A CA 1
ATOM 652 C C . GLU A 1 84 ? -28.662 10.491 27.874 1.00 60.72 84 GLU A C 1
ATOM 654 O O . GLU A 1 84 ? -29.600 10.002 28.482 1.00 60.72 84 GLU A O 1
ATOM 659 N N . ALA A 1 85 ? -27.465 10.637 28.454 1.00 61.06 85 ALA A N 1
ATOM 660 C CA . ALA A 1 85 ? -27.207 10.262 29.849 1.00 61.06 85 ALA A CA 1
ATOM 661 C C . ALA A 1 85 ? -27.751 11.271 30.881 1.00 61.06 85 ALA A C 1
ATOM 663 O O . ALA A 1 85 ? -27.590 11.059 32.084 1.00 61.06 85 ALA A O 1
ATOM 664 N N . LYS A 1 86 ? -28.302 12.402 30.426 1.00 55.59 86 LYS A N 1
ATOM 665 C CA . LYS A 1 86 ? -28.898 13.447 31.270 1.00 55.59 86 LYS A CA 1
ATOM 666 C C . LYS A 1 86 ? -30.419 13.555 31.119 1.00 55.59 86 LYS A C 1
ATOM 668 O O . LYS A 1 86 ? -31.014 14.295 31.903 1.00 55.59 86 LYS A O 1
ATOM 673 N N . ALA A 1 87 ? -31.004 12.880 30.130 1.00 51.16 87 ALA A N 1
ATOM 674 C CA . ALA A 1 87 ? -32.444 12.686 29.982 1.00 51.16 87 ALA A CA 1
ATOM 675 C C . ALA A 1 87 ? -32.899 11.471 30.804 1.00 51.16 87 ALA A C 1
ATOM 677 O O . ALA A 1 87 ? -34.034 11.525 31.323 1.00 51.16 87 ALA A O 1
#

Radius of gyration: 20.07 Å; chains: 1; bounding box: 49×25×52 Å